Protein AF-A0A535MRN9-F1 (afdb_monomer_lite)

pLDDT: mean 84.41, std 12.38, range [49.19, 97.75]

Sequence (66 aa):
VDPGFRSQGIGGKLLRQAVQLFRQRNVTFAAVWTRENNPQAVRLYEEAGFRRTEQLVLTWLPLPGR

Structure (mmCIF, N/CA/C/O backbone):
data_AF-A0A535MRN9-F1
#
_entry.id   AF-A0A535MRN9-F1
#
loop_
_atom_site.group_PDB
_atom_site.id
_atom_site.type_symbol
_atom_site.label_atom_id
_atom_site.label_alt_id
_atom_site.label_comp_id
_atom_site.label_asym_id
_atom_site.label_entity_id
_atom_site.label_seq_id
_atom_site.pdbx_PDB_ins_code
_atom_site.Cartn_x
_atom_site.Cartn_y
_atom_site.Cartn_z
_atom_site.occupancy
_atom_site.B_iso_or_equiv
_atom_site.auth_seq_id
_atom_site.auth_comp_id
_atom_site.auth_asym_id
_atom_site.auth_atom_id
_atom_site.pdbx_PDB_model_num
ATOM 1 N N . VAL A 1 1 ? 0.935 3.487 -11.580 1.00 83.31 1 VAL A N 1
ATOM 2 C CA . VAL A 1 1 ? 0.653 4.867 -12.040 1.00 83.31 1 VAL A CA 1
ATOM 3 C C . VAL A 1 1 ? 1.478 5.106 -13.282 1.00 83.31 1 VAL A C 1
ATOM 5 O O . VAL A 1 1 ? 2.675 4.808 -13.254 1.00 83.31 1 VAL A O 1
ATOM 8 N N . ASP A 1 2 ? 0.823 5.556 -14.348 1.00 90.12 2 ASP A N 1
ATOM 9 C CA . ASP A 1 2 ? 1.476 5.924 -15.602 1.00 90.12 2 ASP A CA 1
ATOM 10 C C . ASP A 1 2 ? 2.685 6.850 -15.338 1.00 90.12 2 ASP A C 1
ATOM 12 O O . ASP A 1 2 ? 2.583 7.713 -14.457 1.00 90.12 2 ASP A O 1
ATOM 16 N N . PRO A 1 3 ? 3.837 6.655 -16.012 1.00 86.75 3 PRO A N 1
ATOM 17 C CA . PRO A 1 3 ? 5.036 7.465 -15.800 1.00 86.75 3 PRO A CA 1
ATOM 18 C C . PRO A 1 3 ? 4.800 8.979 -15.834 1.00 86.75 3 PRO A C 1
ATOM 20 O O . PRO A 1 3 ? 5.343 9.670 -14.971 1.00 86.75 3 PRO A O 1
ATOM 23 N N . GLY A 1 4 ? 3.952 9.477 -16.741 1.00 91.94 4 GLY A N 1
ATOM 24 C CA . GLY A 1 4 ? 3.645 10.907 -16.883 1.00 91.94 4 GLY A CA 1
ATOM 25 C C . GLY A 1 4 ? 2.847 11.498 -15.716 1.00 91.94 4 GLY A C 1
ATOM 26 O O . GLY A 1 4 ? 2.767 12.713 -15.561 1.00 91.94 4 GLY A O 1
ATOM 27 N N . PHE A 1 5 ? 2.298 10.642 -14.853 1.00 90.62 5 PHE A N 1
ATOM 28 C CA . PHE A 1 5 ? 1.450 11.019 -13.722 1.00 90.62 5 PHE A CA 1
ATOM 29 C C . PHE A 1 5 ? 2.061 10.634 -12.362 1.00 90.62 5 PHE A C 1
ATOM 31 O O . PHE A 1 5 ? 1.401 10.682 -11.317 1.00 90.62 5 PHE A O 1
ATOM 38 N N . ARG A 1 6 ? 3.333 10.217 -12.337 1.00 87.94 6 ARG A N 1
ATOM 39 C CA . ARG A 1 6 ? 4.041 9.890 -11.089 1.00 87.94 6 ARG A CA 1
ATOM 40 C C . ARG A 1 6 ? 4.305 11.142 -10.253 1.00 87.94 6 ARG A C 1
ATOM 42 O O . ARG A 1 6 ? 4.258 12.262 -10.740 1.00 87.94 6 ARG A O 1
ATOM 49 N N . SER A 1 7 ? 4.557 10.934 -8.961 1.00 85.38 7 SER A N 1
ATOM 50 C CA . SER A 1 7 ? 4.878 11.998 -7.991 1.00 85.38 7 SER A CA 1
ATOM 51 C C . SER A 1 7 ? 3.791 13.067 -7.781 1.00 85.38 7 SER A C 1
ATOM 53 O O . SER A 1 7 ? 4.020 14.036 -7.073 1.00 85.38 7 SER A O 1
ATOM 55 N N . GLN A 1 8 ? 2.575 12.852 -8.294 1.00 91.50 8 GLN A N 1
ATOM 56 C CA . GLN A 1 8 ? 1.406 13.721 -8.077 1.00 91.50 8 GLN A CA 1
ATOM 57 C C . GLN A 1 8 ? 0.479 13.217 -6.949 1.00 91.50 8 GLN A C 1
ATOM 59 O O . GLN A 1 8 ? -0.686 13.596 -6.845 1.00 91.50 8 GLN A O 1
ATOM 64 N N . GLY A 1 9 ? 0.950 12.272 -6.129 1.00 89.75 9 GLY A N 1
ATOM 65 C CA . GLY A 1 9 ? 0.169 11.695 -5.027 1.00 89.75 9 GLY A CA 1
ATOM 66 C C . GLY A 1 9 ? -0.964 10.741 -5.442 1.00 89.75 9 GLY A C 1
ATOM 67 O O . GLY A 1 9 ? -1.696 10.263 -4.576 1.00 89.75 9 GLY A O 1
ATOM 68 N N . ILE A 1 10 ? -1.106 10.413 -6.733 1.00 93.38 10 ILE A N 1
ATOM 69 C CA . ILE A 1 10 ? -2.154 9.507 -7.247 1.00 93.38 10 ILE A CA 1
ATOM 70 C C . ILE A 1 10 ? -2.059 8.122 -6.602 1.00 93.38 10 ILE A C 1
ATOM 72 O O . ILE A 1 10 ? -3.060 7.601 -6.119 1.00 93.38 10 ILE A O 1
ATOM 76 N N . GLY A 1 11 ? -0.851 7.553 -6.525 1.00 91.25 11 GLY A N 1
ATOM 77 C CA . GLY A 1 11 ? -0.635 6.254 -5.879 1.00 91.25 11 GLY A CA 1
ATOM 78 C C . GLY A 1 11 ? -1.103 6.243 -4.421 1.00 91.25 11 GLY A C 1
ATOM 79 O O . GLY A 1 11 ? -1.784 5.312 -4.002 1.00 91.25 11 GLY A O 1
ATOM 80 N N . GLY A 1 12 ? -0.826 7.316 -3.675 1.00 91.69 12 GLY A N 1
ATOM 81 C CA . GLY A 1 12 ? -1.267 7.444 -2.286 1.00 91.69 12 GLY A CA 1
ATOM 82 C C . GLY A 1 12 ? -2.775 7.629 -2.143 1.00 91.69 12 GLY A C 1
ATOM 83 O O . GLY A 1 12 ? -3.372 7.060 -1.233 1.00 91.69 12 GLY A O 1
ATOM 84 N N . LYS A 1 13 ? -3.422 8.367 -3.056 1.00 94.38 13 LYS A N 1
ATOM 85 C CA . LYS A 1 13 ? -4.891 8.484 -3.084 1.00 94.38 13 LYS A CA 1
ATOM 86 C C . LYS A 1 13 ? -5.550 7.120 -3.305 1.00 94.38 13 LYS A C 1
ATOM 88 O O . LYS A 1 13 ? -6.430 6.753 -2.530 1.00 94.38 13 LYS A O 1
ATOM 93 N N . LEU A 1 14 ? -5.075 6.362 -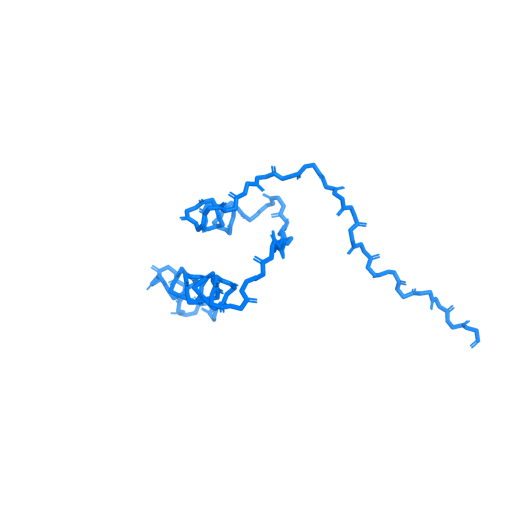4.294 1.00 94.50 14 LEU A N 1
ATOM 94 C CA . LEU A 1 14 ? -5.577 5.015 -4.587 1.00 94.50 14 LEU A CA 1
ATOM 95 C C . LEU A 1 14 ? -5.394 4.074 -3.391 1.00 94.50 14 LEU A C 1
ATOM 97 O O . LEU A 1 14 ? -6.334 3.387 -2.996 1.00 94.50 14 LEU A O 1
ATOM 101 N N . LEU A 1 15 ? -4.209 4.083 -2.775 1.00 94.62 15 LEU A N 1
ATOM 102 C CA . LEU A 1 15 ? -3.918 3.222 -1.632 1.00 94.62 15 LEU A CA 1
ATOM 103 C C . LEU A 1 15 ? -4.797 3.556 -0.420 1.00 94.62 15 LEU A C 1
ATOM 105 O O . LEU A 1 15 ? -5.342 2.651 0.209 1.00 94.62 15 LEU A O 1
ATOM 109 N N . ARG A 1 16 ? -5.005 4.844 -0.120 1.00 93.56 16 ARG A N 1
ATOM 110 C CA . ARG A 1 16 ? -5.908 5.260 0.966 1.00 93.56 16 ARG A CA 1
ATOM 111 C C . ARG A 1 16 ? -7.345 4.805 0.732 1.00 93.56 16 ARG A C 1
ATOM 113 O O . ARG A 1 16 ? -7.973 4.319 1.670 1.00 93.56 16 ARG A O 1
ATOM 120 N N . GLN A 1 17 ? -7.853 4.921 -0.496 1.00 95.81 17 GLN A N 1
ATOM 121 C CA . GLN A 1 17 ? -9.192 4.426 -0.825 1.00 95.81 17 GLN A CA 1
ATOM 122 C C . GLN A 1 17 ? -9.289 2.902 -0.684 1.00 95.81 17 GLN A C 1
ATOM 124 O O . GLN A 1 17 ? -10.270 2.407 -0.132 1.00 95.81 17 GLN A O 1
ATOM 129 N N . ALA A 1 18 ? -8.261 2.158 -1.100 1.00 95.00 18 ALA A N 1
ATOM 130 C CA . ALA A 1 18 ? -8.217 0.710 -0.910 1.00 95.00 18 ALA A CA 1
ATOM 131 C C . ALA A 1 18 ? -8.241 0.322 0.581 1.00 95.00 18 ALA A C 1
ATOM 133 O O . ALA A 1 18 ? -9.034 -0.525 0.983 1.00 95.00 18 ALA A O 1
ATOM 134 N N . VAL A 1 19 ? -7.448 0.986 1.429 1.00 93.81 19 VAL A N 1
ATOM 135 C CA . VAL A 1 19 ? -7.439 0.726 2.882 1.00 93.81 19 VAL A CA 1
ATOM 136 C C . VAL A 1 19 ? -8.781 1.075 3.533 1.00 93.81 19 VAL A C 1
ATOM 138 O O . VAL A 1 19 ? -9.262 0.329 4.386 1.00 93.81 19 VAL A O 1
ATOM 141 N N . GLN A 1 20 ? -9.424 2.174 3.129 1.00 95.50 20 GLN A N 1
ATOM 142 C CA . GLN A 1 20 ? -10.777 2.498 3.596 1.00 95.50 20 GLN A CA 1
ATOM 143 C C . GLN A 1 20 ? -11.780 1.403 3.220 1.00 95.50 20 GLN A C 1
ATOM 145 O O . GLN A 1 20 ? -12.580 0.990 4.058 1.00 95.50 20 GLN A O 1
ATOM 150 N N . LEU A 1 21 ? -11.696 0.888 1.994 1.00 96.56 21 LEU A N 1
ATOM 151 C CA . LEU A 1 21 ? -12.542 -0.200 1.520 1.00 96.56 21 LEU A CA 1
ATOM 152 C C . LEU A 1 21 ? -12.317 -1.498 2.309 1.00 96.56 21 LEU A C 1
ATOM 154 O O . LEU A 1 21 ? -13.275 -2.191 2.645 1.00 96.56 21 LEU A O 1
ATOM 158 N N . PHE A 1 22 ? -11.064 -1.812 2.646 1.00 95.44 22 PHE A N 1
ATOM 159 C CA . PHE A 1 22 ? -10.723 -2.956 3.495 1.00 95.44 22 PHE A CA 1
ATOM 160 C C . PHE A 1 22 ? -11.363 -2.839 4.878 1.00 95.44 22 PHE A C 1
ATOM 162 O O . PHE A 1 22 ? -11.983 -3.793 5.345 1.00 95.44 22 PHE A O 1
ATOM 169 N N . ARG A 1 23 ? -11.301 -1.652 5.492 1.00 93.69 23 ARG A N 1
ATOM 170 C CA . ARG A 1 23 ? -11.949 -1.388 6.786 1.00 93.69 23 ARG A CA 1
ATOM 171 C C . ARG A 1 23 ? -13.464 -1.556 6.713 1.00 93.69 23 ARG A C 1
ATOM 173 O O . ARG A 1 23 ? -14.033 -2.232 7.557 1.00 93.69 23 ARG A O 1
ATOM 180 N N . GLN A 1 24 ? -14.106 -0.998 5.686 1.00 97.75 24 GLN A N 1
ATOM 181 C CA . GLN A 1 24 ? -15.558 -1.118 5.491 1.00 97.75 24 GLN A CA 1
ATOM 182 C C . GLN A 1 24 ? -16.020 -2.570 5.332 1.00 97.75 24 GLN A C 1
ATOM 184 O O . GLN A 1 24 ? -17.129 -2.911 5.732 1.00 97.75 24 GLN A O 1
ATOM 189 N N . ARG A 1 25 ? -15.176 -3.429 4.754 1.00 97.06 25 ARG A N 1
ATOM 190 C CA . ARG A 1 25 ? -15.472 -4.852 4.555 1.00 97.06 25 ARG A CA 1
ATOM 191 C C . ARG A 1 25 ? -14.983 -5.754 5.683 1.00 97.06 25 ARG A C 1
ATOM 193 O O . ARG A 1 25 ? -15.048 -6.969 5.533 1.00 97.06 25 ARG A O 1
ATOM 200 N N . ASN A 1 26 ? -14.497 -5.185 6.788 1.00 95.38 26 ASN A N 1
ATOM 201 C CA . ASN A 1 26 ? -13.910 -5.935 7.899 1.00 95.38 26 ASN A CA 1
ATOM 202 C C . ASN A 1 26 ? -12.796 -6.898 7.448 1.00 95.38 26 ASN A C 1
ATOM 204 O O . ASN A 1 26 ? -12.654 -7.999 7.978 1.00 95.38 26 ASN A O 1
ATOM 208 N N . VAL A 1 27 ? -12.000 -6.497 6.451 1.00 94.44 27 VAL A N 1
ATOM 209 C CA . VAL A 1 27 ? -10.815 -7.255 6.038 1.00 94.44 27 VAL A CA 1
ATOM 210 C C . VAL A 1 27 ? -9.809 -7.228 7.184 1.00 94.44 27 VAL A C 1
ATOM 212 O O . VAL A 1 27 ? -9.376 -6.161 7.6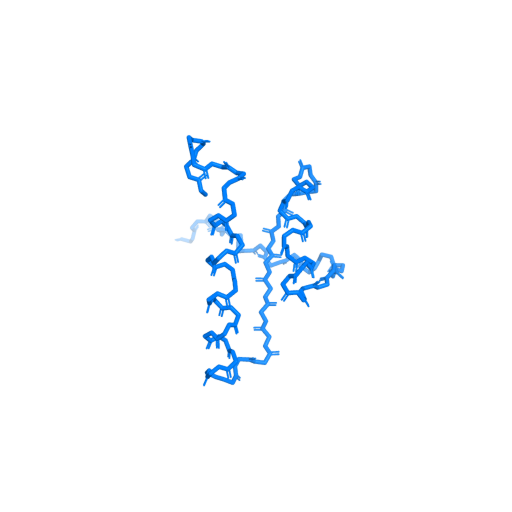18 1.00 94.44 27 VAL A O 1
ATOM 215 N N . THR A 1 28 ? -9.429 -8.406 7.665 1.00 89.75 28 THR A N 1
ATOM 216 C CA . THR A 1 28 ? -8.530 -8.565 8.817 1.00 89.75 28 THR A CA 1
ATOM 217 C C . THR A 1 28 ? -7.056 -8.593 8.428 1.00 89.75 28 THR A C 1
ATOM 219 O O . THR A 1 28 ? -6.194 -8.354 9.271 1.00 89.75 28 THR A O 1
ATOM 222 N N . PHE A 1 29 ? -6.751 -8.854 7.153 1.00 89.25 29 PHE A N 1
ATOM 223 C CA . PHE A 1 29 ? -5.386 -8.945 6.654 1.00 89.25 29 PHE A CA 1
ATOM 224 C C . PHE A 1 29 ? -5.279 -8.473 5.201 1.00 89.25 29 PHE A C 1
ATOM 226 O O . PHE A 1 29 ? -6.043 -8.898 4.337 1.00 89.25 29 PHE A O 1
ATOM 233 N N . ALA A 1 30 ? -4.297 -7.613 4.932 1.00 90.12 30 ALA A N 1
ATOM 234 C CA . ALA A 1 30 ? -3.922 -7.184 3.593 1.00 90.12 30 ALA A CA 1
ATOM 235 C C . ALA A 1 30 ? -2.396 -7.180 3.486 1.00 90.12 30 ALA A C 1
ATOM 237 O O . ALA A 1 30 ? -1.708 -6.639 4.352 1.00 90.12 30 ALA A O 1
ATOM 238 N N . ALA A 1 31 ? -1.874 -7.754 2.407 1.00 89.69 31 ALA A N 1
ATOM 239 C CA . ALA A 1 31 ? -0.449 -7.788 2.119 1.00 89.69 31 ALA A CA 1
ATOM 240 C C . ALA A 1 31 ? -0.191 -7.261 0.710 1.00 89.69 31 ALA A C 1
ATOM 242 O O . ALA A 1 31 ? -1.010 -7.419 -0.196 1.00 89.69 31 ALA A O 1
ATOM 243 N N . VAL A 1 32 ? 0.968 -6.637 0.534 1.00 88.50 32 VAL A N 1
ATOM 244 C CA . VAL A 1 32 ? 1.455 -6.172 -0.760 1.00 88.50 32 VAL A CA 1
ATOM 245 C C . VAL A 1 32 ? 2.923 -6.536 -0.876 1.00 88.50 32 VAL A C 1
ATOM 247 O O . VAL A 1 32 ? 3.681 -6.423 0.086 1.00 88.50 32 VAL A O 1
ATOM 250 N N . TRP A 1 33 ? 3.318 -6.987 -2.060 1.00 86.19 33 TRP A N 1
ATOM 251 C CA . TRP A 1 33 ? 4.704 -7.285 -2.370 1.00 86.19 33 TRP A CA 1
ATOM 252 C C . TRP A 1 33 ? 5.260 -6.221 -3.313 1.00 86.19 33 TRP A C 1
ATOM 254 O O . TRP A 1 33 ? 4.612 -5.826 -4.284 1.00 86.19 33 TRP A O 1
ATOM 264 N N . THR A 1 34 ? 6.478 -5.769 -3.037 1.00 84.88 34 THR A N 1
ATOM 265 C CA . THR A 1 34 ? 7.266 -4.939 -3.947 1.00 84.88 34 THR A CA 1
ATOM 266 C C . THR A 1 34 ? 8.709 -5.411 -3.925 1.00 84.88 34 THR A C 1
ATOM 268 O O . THR A 1 34 ? 9.176 -5.974 -2.937 1.00 84.88 34 THR A O 1
ATOM 271 N N . ARG A 1 35 ? 9.437 -5.145 -5.010 1.00 82.19 35 ARG A N 1
ATOM 272 C CA . ARG A 1 35 ? 10.886 -5.341 -5.037 1.00 82.19 35 ARG A CA 1
ATOM 273 C C . ARG A 1 35 ? 11.565 -4.365 -4.077 1.00 82.19 35 ARG A C 1
ATOM 275 O O . ARG A 1 35 ? 11.127 -3.221 -3.938 1.00 82.19 35 ARG A O 1
ATOM 282 N N . GLU A 1 36 ? 12.667 -4.803 -3.475 1.00 76.12 36 GLU A N 1
ATOM 283 C CA . GLU A 1 36 ? 13.451 -3.995 -2.531 1.00 76.12 36 GLU A CA 1
ATOM 284 C C . GLU A 1 36 ? 14.059 -2.744 -3.173 1.00 76.12 36 GLU A C 1
ATOM 286 O O . GLU A 1 36 ? 14.206 -1.715 -2.521 1.00 76.12 36 GLU A O 1
ATOM 291 N N . ASN A 1 37 ? 14.330 -2.791 -4.479 1.00 83.38 37 ASN A N 1
ATOM 292 C CA . ASN A 1 37 ? 14.839 -1.658 -5.250 1.00 83.38 37 ASN A CA 1
ATOM 293 C C . ASN A 1 37 ? 13.773 -0.592 -5.577 1.00 83.38 37 ASN A C 1
ATOM 295 O O . ASN A 1 37 ? 14.021 0.287 -6.402 1.00 83.38 37 ASN A O 1
ATOM 299 N N . ASN A 1 38 ? 12.599 -0.644 -4.939 1.00 83.19 38 ASN A N 1
ATOM 300 C CA . ASN A 1 38 ? 11.534 0.342 -5.098 1.00 83.19 38 ASN A CA 1
ATOM 301 C C . ASN A 1 38 ? 11.221 1.067 -3.771 1.00 83.19 38 ASN A C 1
ATOM 303 O O . ASN A 1 38 ? 10.155 0.864 -3.179 1.00 83.19 38 ASN A O 1
ATOM 307 N N . PRO A 1 39 ? 12.125 1.944 -3.294 1.00 85.06 39 PRO A N 1
ATOM 308 C CA . PRO A 1 39 ? 11.962 2.632 -2.012 1.00 85.06 39 PRO A CA 1
ATOM 309 C C . PRO A 1 39 ? 10.760 3.586 -1.993 1.00 85.06 39 PRO A C 1
ATOM 311 O O . PRO A 1 39 ? 10.190 3.838 -0.933 1.00 85.0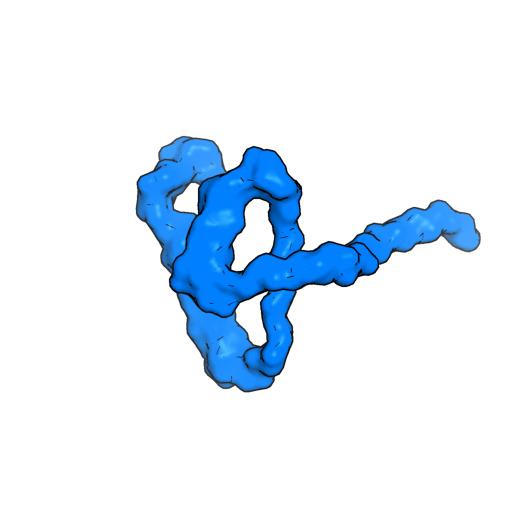6 39 PRO A O 1
ATOM 314 N N . GLN A 1 40 ? 10.337 4.097 -3.155 1.00 86.81 40 GLN A N 1
ATOM 315 C CA . GLN A 1 40 ? 9.156 4.957 -3.256 1.00 86.81 40 GLN A CA 1
ATOM 316 C C . GLN A 1 40 ? 7.872 4.188 -2.918 1.00 86.81 40 GLN A C 1
ATOM 318 O O . GLN A 1 40 ? 7.011 4.719 -2.218 1.00 86.81 40 GLN A O 1
ATOM 323 N N . ALA A 1 41 ? 7.750 2.940 -3.381 1.00 87.25 41 ALA A N 1
ATOM 324 C CA . ALA A 1 41 ? 6.611 2.093 -3.042 1.00 87.25 41 ALA A CA 1
ATOM 325 C C . ALA A 1 41 ? 6.616 1.714 -1.557 1.00 87.25 41 ALA A C 1
ATOM 327 O O . ALA A 1 41 ? 5.574 1.788 -0.916 1.00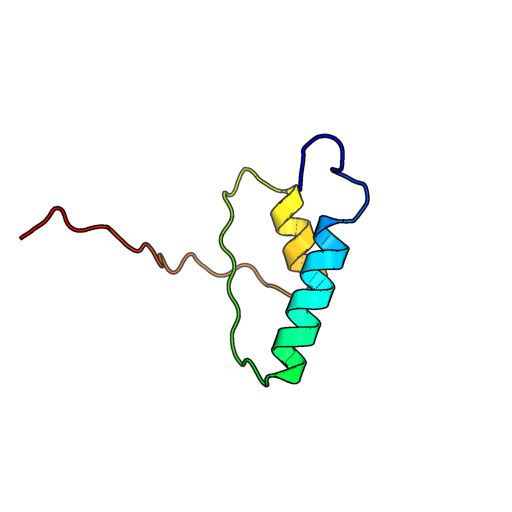 87.25 41 ALA A O 1
ATOM 328 N N . VAL A 1 42 ? 7.788 1.387 -0.997 1.00 89.44 42 VAL A N 1
ATOM 329 C CA . VAL A 1 42 ? 7.929 1.051 0.431 1.00 89.44 42 VAL A CA 1
ATOM 330 C C . VAL A 1 42 ? 7.420 2.187 1.319 1.00 89.44 42 VAL A C 1
ATOM 332 O O . VAL A 1 42 ? 6.531 1.954 2.133 1.00 89.44 42 VAL A O 1
ATOM 335 N N . ARG A 1 43 ? 7.893 3.422 1.098 1.00 89.44 43 ARG A N 1
ATOM 336 C CA . ARG A 1 43 ? 7.436 4.594 1.867 1.00 89.44 43 ARG A CA 1
ATOM 337 C C . ARG A 1 43 ? 5.929 4.806 1.758 1.00 89.44 43 ARG A C 1
ATOM 339 O O . ARG A 1 43 ? 5.265 5.061 2.755 1.00 89.44 43 ARG A O 1
ATOM 346 N N . LEU A 1 44 ? 5.379 4.649 0.553 1.00 90.69 44 LEU A N 1
ATOM 347 C CA . LEU A 1 44 ? 3.944 4.791 0.327 1.00 90.69 44 LEU A CA 1
ATOM 348 C C . LEU A 1 44 ? 3.125 3.756 1.116 1.00 90.69 44 LEU A C 1
ATOM 350 O O . LEU A 1 44 ? 2.054 4.080 1.629 1.00 90.69 44 LEU A O 1
ATOM 354 N N . TYR A 1 45 ? 3.606 2.514 1.210 1.00 91.94 45 TYR A N 1
ATOM 355 C CA . TYR A 1 45 ? 2.946 1.473 1.997 1.00 91.94 45 TYR A CA 1
ATOM 356 C C . TYR A 1 45 ? 3.048 1.748 3.501 1.00 91.94 45 TYR A C 1
ATOM 358 O O . TYR A 1 45 ? 2.046 1.617 4.206 1.00 91.94 45 TYR A O 1
ATOM 366 N N . GLU A 1 46 ? 4.209 2.187 3.987 1.00 90.81 46 GLU A N 1
ATOM 367 C CA . GLU A 1 46 ? 4.408 2.560 5.394 1.00 90.81 46 GLU A CA 1
ATOM 368 C C . GLU A 1 46 ? 3.486 3.717 5.816 1.00 90.81 46 GLU A C 1
ATOM 370 O O . GLU A 1 46 ? 2.805 3.618 6.838 1.00 90.81 46 GLU A O 1
ATOM 375 N N . GLU A 1 47 ? 3.355 4.760 4.988 1.00 90.88 47 GLU A N 1
ATOM 376 C CA . GLU A 1 47 ? 2.411 5.872 5.207 1.00 90.88 47 GLU A CA 1
ATOM 377 C C . GLU A 1 47 ? 0.943 5.414 5.273 1.00 90.88 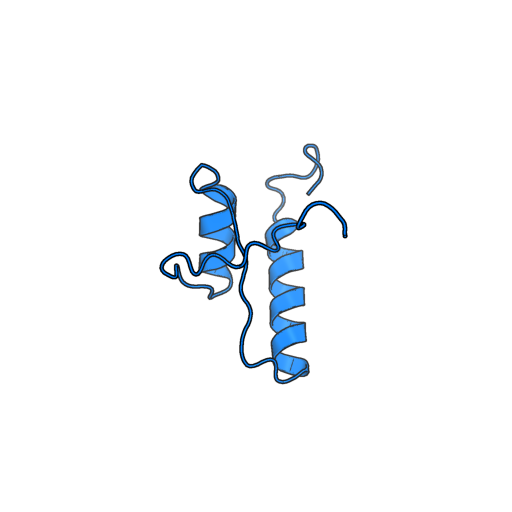47 GLU A C 1
ATOM 379 O O . GLU A 1 47 ? 0.116 6.037 5.941 1.00 90.88 47 GLU A O 1
ATOM 384 N N . ALA A 1 48 ? 0.599 4.319 4.590 1.00 90.19 48 ALA A N 1
ATOM 385 C CA . ALA A 1 48 ? -0.737 3.729 4.623 1.00 90.19 48 ALA A CA 1
ATOM 386 C C . ALA A 1 48 ? -0.953 2.750 5.793 1.00 90.19 48 ALA A C 1
ATOM 388 O O . ALA A 1 48 ? -2.047 2.194 5.926 1.00 90.19 48 ALA A O 1
ATOM 389 N N . GLY A 1 49 ? 0.054 2.554 6.650 1.00 90.50 49 GLY A N 1
ATOM 390 C CA . GLY A 1 49 ? -0.012 1.704 7.840 1.00 90.50 49 GLY A CA 1
ATOM 391 C C . GLY A 1 49 ? 0.422 0.254 7.619 1.00 90.50 49 GLY A C 1
ATOM 392 O O . GLY A 1 49 ? 0.269 -0.562 8.530 1.00 90.50 49 GLY A O 1
ATOM 393 N N . PHE A 1 50 ? 0.967 -0.084 6.446 1.00 91.50 50 PHE A N 1
ATOM 394 C CA . PHE A 1 50 ? 1.613 -1.379 6.247 1.00 91.50 50 PHE A CA 1
ATOM 395 C C . PHE A 1 50 ? 2.934 -1.420 7.015 1.00 91.50 50 PHE A C 1
ATOM 397 O O . PHE A 1 50 ? 3.592 -0.403 7.226 1.00 91.50 50 PHE A O 1
ATOM 404 N N . ARG A 1 51 ? 3.336 -2.622 7.420 1.00 89.69 51 ARG A N 1
ATOM 405 C CA . ARG A 1 51 ? 4.633 -2.869 8.051 1.00 89.69 51 ARG A CA 1
ATOM 406 C C . ARG A 1 51 ? 5.403 -3.873 7.220 1.00 89.69 51 ARG A C 1
ATOM 408 O O . ARG A 1 51 ? 4.807 -4.760 6.604 1.00 89.69 51 ARG A O 1
ATOM 415 N N . ARG A 1 52 ? 6.727 -3.739 7.220 1.00 85.56 52 ARG A N 1
ATOM 416 C CA . ARG A 1 52 ? 7.602 -4.732 6.605 1.00 85.56 52 ARG A CA 1
ATOM 417 C C . ARG A 1 52 ? 7.402 -6.056 7.339 1.00 85.56 52 ARG A C 1
ATOM 419 O O . ARG A 1 52 ? 7.429 -6.099 8.565 1.00 85.56 52 ARG A O 1
ATOM 426 N N . THR A 1 53 ? 7.155 -7.108 6.579 1.00 79.50 53 THR A N 1
ATOM 427 C CA . THR A 1 53 ? 7.086 -8.476 7.088 1.00 79.50 53 THR A CA 1
ATOM 428 C C . THR A 1 53 ? 8.244 -9.242 6.477 1.00 79.50 5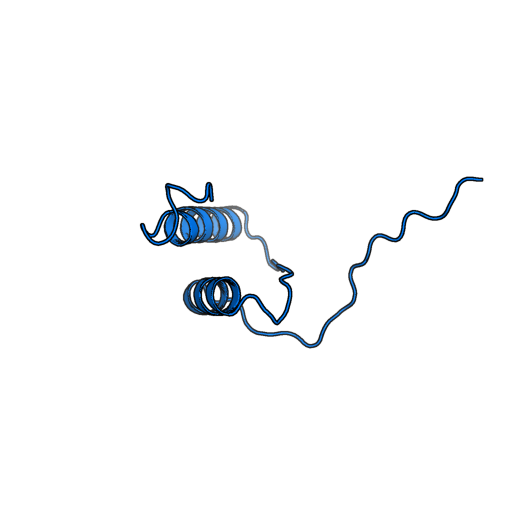3 THR A C 1
ATOM 430 O O . THR A 1 53 ? 8.631 -8.971 5.336 1.00 79.50 53 THR A O 1
ATOM 433 N N . GLU A 1 54 ? 8.839 -10.152 7.244 1.00 69.81 54 GLU A N 1
ATOM 434 C CA . GLU A 1 54 ? 9.787 -11.099 6.668 1.00 69.81 54 GLU A CA 1
ATOM 435 C C . GLU A 1 54 ? 9.056 -11.900 5.592 1.00 69.81 54 GLU A C 1
ATOM 437 O O . GLU A 1 54 ? 7.895 -12.277 5.757 1.00 69.81 54 GLU A O 1
ATOM 442 N N . GLN A 1 55 ? 9.709 -12.040 4.443 1.00 60.81 55 GLN A N 1
ATOM 443 C CA . GLN A 1 55 ? 9.100 -12.448 3.189 1.00 60.81 55 GLN A CA 1
ATOM 444 C C . GLN A 1 55 ? 8.479 -13.850 3.300 1.00 60.81 55 GLN A C 1
ATOM 446 O O . GLN A 1 55 ? 9.128 -14.851 3.011 1.00 60.81 55 GLN A O 1
ATOM 451 N N . LEU A 1 56 ? 7.194 -13.933 3.654 1.00 58.41 56 LEU A N 1
ATOM 452 C CA . LEU A 1 56 ? 6.381 -15.101 3.344 1.00 58.41 56 LEU A CA 1
ATOM 453 C C . LEU A 1 56 ? 6.204 -15.103 1.832 1.00 58.41 56 LEU A C 1
ATOM 455 O O . LEU A 1 56 ? 5.454 -14.316 1.253 1.00 58.41 56 LEU A O 1
ATOM 459 N N . VAL A 1 57 ? 6.996 -15.952 1.192 1.00 56.91 57 VAL A N 1
ATOM 460 C CA . VAL A 1 57 ? 6.977 -16.221 -0.236 1.00 56.91 57 VAL A CA 1
ATOM 461 C C . VAL A 1 57 ? 5.589 -16.766 -0.602 1.00 56.91 57 VAL A C 1
ATOM 463 O O . VAL A 1 57 ? 5.352 -17.965 -0.609 1.00 56.91 57 VAL A O 1
ATOM 466 N N . LEU A 1 58 ? 4.648 -15.873 -0.911 1.00 57.81 58 LEU A N 1
ATOM 467 C CA . LEU A 1 58 ? 3.389 -16.197 -1.582 1.00 57.81 58 LEU A CA 1
ATOM 468 C C . LEU A 1 58 ? 3.645 -16.205 -3.093 1.00 57.81 58 LEU A C 1
ATOM 470 O O . LEU A 1 58 ? 3.058 -15.421 -3.838 1.00 57.81 58 LEU A O 1
ATOM 474 N N . THR A 1 59 ? 4.587 -17.027 -3.569 1.00 56.88 59 THR A N 1
ATOM 475 C CA . THR A 1 59 ? 4.674 -17.258 -5.016 1.00 56.88 59 THR A CA 1
ATOM 476 C C . THR A 1 59 ? 3.634 -18.296 -5.378 1.00 56.88 59 THR A C 1
ATOM 478 O O . THR A 1 59 ? 3.734 -19.460 -4.998 1.00 56.88 59 THR A O 1
ATOM 481 N N . TRP A 1 60 ? 2.641 -17.878 -6.155 1.00 60.28 60 TRP A N 1
ATOM 482 C CA . TRP A 1 60 ? 1.998 -18.810 -7.062 1.00 60.28 60 TRP A CA 1
ATOM 483 C C . TRP A 1 60 ? 3.056 -19.219 -8.094 1.00 60.28 60 TRP A C 1
ATOM 485 O O . TRP A 1 60 ? 3.475 -18.408 -8.921 1.00 60.28 60 TRP A O 1
ATOM 495 N N . LEU A 1 61 ? 3.555 -20.448 -7.969 1.00 63.47 61 LEU A N 1
ATOM 496 C CA . LEU A 1 61 ? 4.423 -21.077 -8.954 1.00 63.47 61 LEU A CA 1
ATOM 497 C C . LEU A 1 61 ? 3.499 -21.792 -9.955 1.00 63.47 61 LEU A C 1
ATOM 499 O O . LEU A 1 61 ? 2.836 -22.751 -9.548 1.00 63.47 61 LEU A O 1
ATOM 503 N N . PRO A 1 62 ? 3.399 -21.369 -11.229 1.00 62.06 62 PRO A N 1
ATOM 504 C CA . PRO A 1 62 ? 2.790 -22.225 -12.236 1.00 62.06 62 PRO A CA 1
ATOM 505 C C . PRO A 1 62 ? 3.616 -23.509 -12.297 1.00 62.06 62 PRO A C 1
ATOM 507 O O . PRO A 1 62 ? 4.765 -23.488 -12.737 1.00 62.06 62 PRO A O 1
ATOM 510 N N . LEU A 1 63 ? 3.055 -24.623 -11.827 1.00 67.50 63 LEU A N 1
ATOM 511 C CA . LEU A 1 63 ? 3.616 -25.932 -12.129 1.00 67.50 63 LEU A CA 1
ATOM 512 C C . LEU A 1 63 ? 3.423 -26.154 -13.638 1.00 67.50 63 LEU A C 1
ATOM 514 O O . LEU A 1 63 ? 2.289 -26.016 -14.109 1.00 67.50 63 LEU A O 1
ATOM 518 N N . PRO A 1 64 ? 4.485 -26.452 -14.411 1.00 64.81 64 PRO A N 1
ATOM 519 C CA . PRO A 1 64 ? 4.307 -26.867 -15.793 1.00 64.81 64 PRO A CA 1
ATOM 520 C C . PRO A 1 64 ? 3.370 -28.082 -15.828 1.00 64.81 64 PRO A C 1
ATOM 522 O O . PRO A 1 64 ? 3.433 -28.936 -14.944 1.00 64.81 64 PRO A O 1
ATOM 525 N N . GLY A 1 65 ? 2.459 -28.072 -16.803 1.00 69.62 65 GLY A N 1
ATOM 526 C CA . GLY A 1 65 ? 1.245 -28.885 -16.857 1.00 69.62 65 GLY A CA 1
ATOM 527 C C . GLY A 1 65 ? 1.410 -30.372 -16.537 1.00 69.62 65 GLY A C 1
ATOM 528 O O . GLY A 1 65 ? 2.435 -30.986 -16.826 1.00 69.62 65 GLY A O 1
ATOM 529 N N . ARG A 1 66 ? 0.347 -30.938 -15.959 1.00 49.19 66 ARG A N 1
ATOM 530 C CA . ARG A 1 66 ? 0.009 -32.348 -16.167 1.00 49.19 66 ARG A CA 1
ATOM 531 C C . ARG A 1 66 ? -0.677 -32.492 -17.514 1.00 49.19 66 ARG A C 1
ATOM 533 O O . ARG A 1 66 ? -1.526 -31.619 -17.803 1.00 49.19 66 ARG A O 1
#

Secondary structure (DSSP, 8-state):
--GGGTTSSHHHHHHHHHHHHHHHTT---------TT-HHHHHHHHHTT-------------PPP-

Radius of gyration: 14.72 Å; chains: 1; bounding box: 30×46×26 Å

Foldseek 3Di:
DPPVCPPVCPLLVVLLVVLVVCVVVVPPDDDDDDDPVCVVVVVSCVVSVDDDDDDPPPDPDPDPDD